Protein AF-A0A1E9AXB1-F1 (afdb_monomer_lite)

Sequence (166 aa):
MLNFIFTIFFMGFPGIQILVIVFSILLALKRNKLNKRVYGLFFPIVITLCNIWLISIDRTELFDDVLRFQFFLISFCFPMLITAVIYHALRLSSIYSLLRWKMIVISFCYLIGLVFHLVNTMYWNEIFQGHQTVFNALLIGTSVISFLPSIYLFFVQRKVEQVPTS

Structure (mmCIF, N/CA/C/O backbone):
data_AF-A0A1E9AXB1-F1
#
_entry.id   AF-A0A1E9AXB1-F1
#
loop_
_atom_site.group_PDB
_atom_site.id
_atom_site.type_symbol
_atom_site.label_atom_id
_atom_site.label_alt_id
_atom_site.label_comp_id
_atom_site.label_asym_id
_atom_site.label_entity_id
_atom_site.label_seq_id
_atom_site.pdbx_PDB_ins_code
_atom_site.Cartn_x
_atom_site.Cartn_y
_atom_site.Cartn_z
_atom_site.occupancy
_atom_site.B_iso_or_equiv
_atom_site.auth_seq_id
_atom_site.auth_comp_id
_atom_site.auth_asym_id
_atom_site.auth_atom_id
_atom_site.pdbx_PDB_model_num
ATOM 1 N N . MET A 1 1 ? 8.363 19.482 -24.938 1.00 49.16 1 MET A N 1
ATOM 2 C CA . MET A 1 1 ? 7.102 19.664 -24.180 1.00 49.16 1 MET A CA 1
ATOM 3 C C . MET A 1 1 ? 6.993 18.686 -23.009 1.00 49.16 1 MET A C 1
ATOM 5 O O . MET A 1 1 ? 6.803 19.147 -21.892 1.00 49.16 1 MET A O 1
ATOM 9 N N . LEU A 1 2 ? 7.209 17.379 -23.225 1.00 48.44 2 LEU A N 1
ATOM 10 C CA . LEU A 1 2 ? 7.174 16.352 -22.170 1.00 48.44 2 LEU A CA 1
ATOM 11 C C . LEU A 1 2 ? 8.145 16.629 -21.002 1.00 48.44 2 LEU A C 1
ATOM 13 O O . LEU A 1 2 ? 7.733 16.598 -19.851 1.00 48.44 2 LEU A O 1
ATOM 17 N N . ASN A 1 3 ? 9.389 17.023 -21.298 1.00 47.72 3 ASN A N 1
ATOM 18 C CA . ASN A 1 3 ? 10.394 17.346 -20.273 1.00 47.72 3 ASN A CA 1
ATOM 19 C C . ASN A 1 3 ? 10.021 18.564 -19.412 1.00 47.72 3 ASN A C 1
ATOM 21 O O . ASN A 1 3 ? 10.318 18.591 -18.229 1.00 47.72 3 ASN A O 1
ATOM 25 N N . PHE A 1 4 ? 9.335 19.562 -19.976 1.00 50.97 4 PHE A N 1
ATOM 26 C CA . PHE A 1 4 ? 8.919 20.758 -19.234 1.00 50.97 4 PHE A CA 1
ATOM 27 C C . PHE A 1 4 ? 7.732 20.460 -18.308 1.00 50.97 4 PHE A C 1
ATOM 29 O O . PHE A 1 4 ? 7.711 20.905 -17.164 1.00 50.97 4 PHE A O 1
ATOM 36 N N . ILE A 1 5 ? 6.787 19.634 -18.776 1.00 58.12 5 ILE A N 1
ATOM 37 C CA . ILE A 1 5 ? 5.701 19.099 -17.947 1.00 58.12 5 ILE A CA 1
ATOM 38 C C . ILE A 1 5 ? 6.286 18.243 -16.824 1.00 58.12 5 ILE A C 1
ATOM 40 O O . ILE A 1 5 ? 5.914 18.444 -15.677 1.00 58.12 5 ILE A O 1
ATOM 44 N N . PHE A 1 6 ? 7.243 17.361 -17.126 1.00 57.47 6 PHE A N 1
ATOM 45 C CA . PHE A 1 6 ? 7.916 16.517 -16.138 1.00 57.47 6 PHE A CA 1
ATOM 46 C C . PHE A 1 6 ? 8.673 17.339 -15.082 1.00 57.47 6 PHE A C 1
ATOM 48 O O . PHE A 1 6 ? 8.569 17.036 -13.900 1.00 57.47 6 PHE A O 1
ATOM 55 N N . THR A 1 7 ? 9.349 18.428 -15.463 1.00 55.94 7 THR A N 1
ATOM 56 C CA . THR A 1 7 ? 10.044 19.332 -14.525 1.00 55.94 7 THR A CA 1
ATOM 57 C C . THR A 1 7 ? 9.088 20.151 -13.650 1.00 55.94 7 THR A C 1
ATOM 59 O O . THR A 1 7 ? 9.321 20.287 -12.450 1.00 55.94 7 THR A O 1
ATOM 62 N N . ILE A 1 8 ? 7.989 20.674 -14.207 1.00 57.97 8 ILE A N 1
ATOM 63 C CA . ILE A 1 8 ? 6.946 21.348 -13.412 1.00 57.97 8 ILE A CA 1
ATOM 64 C C . ILE A 1 8 ? 6.288 20.353 -12.453 1.00 57.97 8 ILE A C 1
ATOM 66 O O . ILE A 1 8 ? 6.048 20.678 -11.290 1.00 57.97 8 ILE A O 1
ATOM 70 N N . PHE A 1 9 ? 6.058 19.123 -12.921 1.00 58.41 9 PHE A N 1
ATOM 71 C CA . PHE A 1 9 ? 5.601 18.025 -12.085 1.00 58.41 9 PHE A CA 1
ATOM 72 C C . PHE A 1 9 ? 6.602 17.786 -10.951 1.00 58.41 9 PHE A C 1
ATOM 74 O O . PHE A 1 9 ? 6.201 17.871 -9.802 1.00 58.41 9 PHE A O 1
ATOM 81 N N . PHE A 1 10 ? 7.899 17.631 -11.244 1.00 56.16 10 PHE A N 1
ATOM 82 C CA . PHE A 1 10 ? 8.995 17.409 -10.288 1.00 56.16 10 PHE A CA 1
ATOM 83 C C . PHE A 1 10 ? 9.076 18.469 -9.174 1.00 56.16 10 PHE A C 1
ATOM 85 O O . PHE A 1 10 ? 9.265 18.117 -8.012 1.00 56.16 10 PHE A O 1
ATOM 92 N N . MET A 1 11 ? 8.891 19.754 -9.499 1.00 55.97 11 MET A N 1
ATOM 93 C CA . MET A 1 11 ? 8.933 20.842 -8.509 1.00 55.97 11 MET A CA 1
ATOM 94 C C . MET A 1 11 ? 7.642 20.995 -7.694 1.00 55.97 11 MET A C 1
ATOM 96 O O . MET A 1 11 ? 7.706 21.329 -6.513 1.00 55.97 11 MET A O 1
ATOM 100 N N . GLY A 1 12 ? 6.472 20.741 -8.288 1.00 57.22 12 GLY A N 1
ATOM 101 C CA . GLY A 1 12 ? 5.187 20.802 -7.579 1.00 57.22 12 GLY A CA 1
ATOM 102 C C . GLY A 1 12 ? 4.879 19.547 -6.758 1.00 57.22 12 GLY A C 1
ATOM 103 O O . GLY A 1 12 ? 4.095 19.601 -5.809 1.00 57.22 12 GLY A O 1
ATOM 104 N N . PHE A 1 13 ? 5.502 18.418 -7.107 1.00 62.81 13 PHE A N 1
ATOM 105 C CA . PHE A 1 13 ? 5.127 17.117 -6.580 1.00 62.81 13 PHE A CA 1
ATOM 106 C C . PHE A 1 13 ? 5.347 16.924 -5.085 1.00 62.81 13 PHE A C 1
ATOM 108 O O . PHE A 1 13 ? 4.342 16.599 -4.463 1.00 62.81 13 PHE A O 1
ATOM 115 N N . PRO A 1 14 ? 6.547 17.143 -4.488 1.00 64.94 14 PRO A N 1
ATOM 116 C CA . PRO A 1 14 ? 6.809 16.863 -3.066 1.00 64.94 14 PRO A CA 1
ATOM 117 C C . PRO A 1 14 ? 5.808 17.547 -2.118 1.00 64.94 14 PRO A C 1
ATOM 119 O O . PRO A 1 14 ? 5.502 17.038 -1.039 1.00 64.94 14 PRO A O 1
ATOM 122 N N . GLY A 1 15 ? 5.255 18.693 -2.528 1.00 69.69 15 GLY A N 1
ATOM 123 C CA . GLY A 1 15 ? 4.232 19.402 -1.765 1.00 69.69 15 GLY A CA 1
ATOM 124 C C . GLY A 1 15 ? 2.928 18.612 -1.624 1.00 69.69 15 GLY A C 1
ATOM 125 O O . GLY A 1 15 ? 2.322 18.631 -0.554 1.00 69.69 15 GLY A O 1
ATOM 126 N N . ILE A 1 16 ? 2.509 17.877 -2.659 1.00 71.81 16 ILE A N 1
ATOM 127 C CA . ILE A 1 16 ? 1.245 17.128 -2.656 1.00 71.81 16 ILE A CA 1
ATOM 128 C C . ILE A 1 16 ? 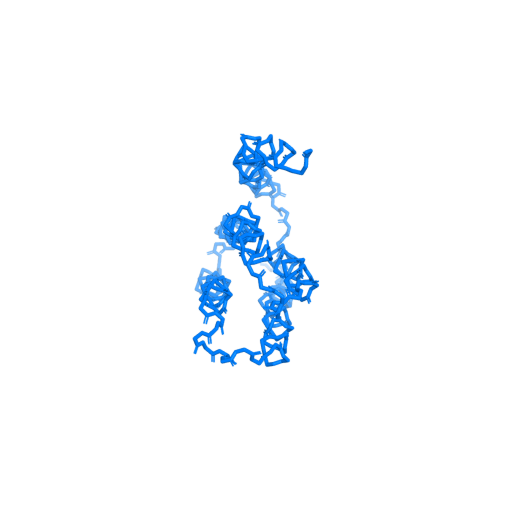1.313 15.955 -1.676 1.00 71.81 16 ILE A C 1
ATOM 130 O O . ILE A 1 16 ? 0.372 15.761 -0.911 1.00 71.81 16 ILE A O 1
ATOM 134 N N . GLN A 1 17 ? 2.408 15.192 -1.623 1.00 70.88 17 GLN A N 1
ATOM 135 C CA . GLN A 1 17 ? 2.525 14.072 -0.676 1.00 70.88 17 GLN A CA 1
ATOM 136 C C . GLN A 1 17 ? 2.692 14.579 0.749 1.00 70.88 17 GLN A C 1
ATOM 138 O O . GLN A 1 17 ? 2.079 14.008 1.646 1.00 70.88 17 GLN A O 1
ATOM 143 N N . ILE A 1 18 ? 3.450 15.661 0.974 1.00 75.12 18 ILE A N 1
ATOM 144 C CA . ILE A 1 18 ? 3.521 16.294 2.300 1.00 75.12 18 ILE A CA 1
ATOM 145 C C . ILE A 1 18 ? 2.115 16.713 2.743 1.00 75.12 18 ILE A C 1
ATOM 147 O O . ILE A 1 18 ? 1.707 16.413 3.865 1.00 75.12 18 ILE A O 1
ATOM 151 N N . LEU A 1 19 ? 1.333 17.328 1.853 1.00 80.88 19 LEU A N 1
ATOM 152 C CA . LEU A 1 19 ? -0.042 17.727 2.140 1.00 80.88 19 LEU A CA 1
ATOM 153 C C . LEU A 1 19 ? -0.934 16.509 2.420 1.00 80.88 19 LEU A C 1
ATOM 155 O O . LEU A 1 19 ? -1.680 16.523 3.395 1.00 80.88 19 LEU A O 1
ATOM 159 N N . VAL A 1 20 ? -0.818 15.429 1.642 1.00 80.06 20 VAL A N 1
ATOM 160 C CA . VAL A 1 20 ? -1.548 14.168 1.866 1.00 80.06 20 VAL A CA 1
ATOM 161 C C . VAL A 1 20 ? -1.176 13.531 3.208 1.00 80.06 20 VAL A C 1
ATOM 163 O O . VAL A 1 20 ? -2.073 13.081 3.925 1.00 80.06 20 VAL A O 1
ATOM 166 N N . ILE A 1 21 ? 0.104 13.537 3.597 1.00 81.38 21 ILE A N 1
ATOM 167 C CA . ILE A 1 21 ? 0.574 13.056 4.905 1.00 81.38 21 ILE A CA 1
ATOM 168 C C . ILE A 1 21 ? -0.052 13.891 6.021 1.00 81.38 21 ILE A C 1
ATOM 170 O O . ILE A 1 21 ? -0.713 13.346 6.908 1.00 81.38 21 ILE A O 1
ATOM 174 N N . VAL A 1 22 ? 0.105 15.215 5.959 1.00 83.12 22 VAL A N 1
ATOM 175 C CA . VAL A 1 22 ? -0.415 16.145 6.970 1.00 83.12 22 VAL A CA 1
ATOM 176 C C . VAL A 1 22 ? -1.931 16.011 7.090 1.00 83.12 22 VAL A C 1
ATOM 178 O O . VAL A 1 22 ? -2.455 15.858 8.194 1.00 83.12 22 VAL A O 1
ATOM 181 N N . PHE A 1 23 ? -2.650 15.989 5.967 1.00 83.69 23 PHE A N 1
ATOM 182 C CA . PHE A 1 23 ? -4.103 15.855 5.955 1.00 83.69 23 PHE A CA 1
ATOM 183 C C . PHE A 1 23 ? -4.550 14.500 6.509 1.00 83.69 23 PHE A C 1
ATOM 185 O O . PHE A 1 23 ? -5.512 14.439 7.274 1.00 83.69 23 PHE A O 1
ATOM 192 N N . SER A 1 24 ? -3.827 13.420 6.204 1.00 82.50 24 SER A N 1
ATOM 193 C CA . SER A 1 24 ? -4.097 12.089 6.758 1.00 82.50 24 SER A CA 1
ATOM 194 C C . SER A 1 24 ? -3.914 12.062 8.275 1.00 82.50 24 SER A C 1
ATOM 196 O O . SER A 1 24 ? -4.773 11.526 8.978 1.00 82.50 24 SER A O 1
ATOM 198 N N . ILE A 1 25 ? -2.860 12.692 8.804 1.00 83.50 25 ILE A N 1
ATOM 199 C CA . ILE A 1 25 ? -2.624 12.817 10.251 1.00 83.50 25 ILE A CA 1
ATOM 200 C C . ILE A 1 25 ? -3.744 13.634 10.908 1.00 83.50 25 ILE A C 1
ATOM 202 O O . ILE A 1 25 ? -4.354 13.178 11.877 1.00 83.50 25 ILE A O 1
ATOM 206 N N . LEU A 1 26 ? -4.079 14.807 10.363 1.00 84.62 26 LEU A N 1
ATOM 207 C CA . LEU A 1 26 ? -5.154 15.658 10.886 1.00 84.62 26 LEU A CA 1
ATOM 208 C C . LEU A 1 26 ? -6.507 14.938 10.874 1.00 84.62 26 LEU A C 1
ATOM 210 O O . LEU A 1 26 ? -7.259 14.983 11.852 1.00 84.62 26 LEU A O 1
ATOM 214 N N . LEU A 1 27 ? -6.812 14.230 9.787 1.00 84.38 27 LEU A N 1
ATOM 215 C CA . LEU A 1 27 ? -8.036 13.452 9.641 1.00 84.38 27 LEU A CA 1
ATOM 216 C C . LEU A 1 27 ? -8.057 12.268 10.612 1.00 84.38 27 LEU A C 1
ATOM 218 O O . LEU A 1 27 ? -9.112 11.974 11.183 1.00 84.38 27 LEU A O 1
ATOM 222 N N . ALA A 1 28 ? -6.912 11.619 10.849 1.00 82.12 28 ALA A N 1
ATOM 223 C CA . ALA A 1 28 ? -6.786 10.563 11.844 1.00 82.12 28 ALA A CA 1
ATOM 224 C C . ALA A 1 28 ? -7.082 11.083 13.253 1.00 82.12 28 ALA A C 1
ATOM 226 O O . ALA A 1 28 ? -7.949 10.534 13.936 1.00 82.12 28 ALA A O 1
ATOM 227 N N . LEU A 1 29 ? -6.442 12.187 13.647 1.00 82.00 29 LEU A N 1
ATOM 228 C CA . LEU A 1 29 ? -6.641 12.840 14.942 1.00 82.00 29 LEU A CA 1
ATOM 229 C C . LEU A 1 29 ? -8.093 13.297 15.132 1.00 82.00 29 LEU A C 1
ATOM 231 O O . LEU A 1 29 ? -8.700 13.024 16.168 1.00 82.00 29 LEU A O 1
ATOM 235 N N . LYS A 1 30 ? -8.693 13.936 14.119 1.00 84.44 30 LYS A N 1
ATOM 236 C CA . LYS A 1 30 ? -10.097 14.372 14.165 1.00 84.44 30 LYS A CA 1
ATOM 237 C C . LYS A 1 30 ? -11.048 13.186 14.310 1.00 84.44 30 LYS A C 1
ATOM 239 O O . LYS A 1 30 ? -11.955 13.225 15.135 1.00 84.44 30 LYS A O 1
ATOM 244 N N . ARG A 1 31 ? -10.860 12.117 13.529 1.00 82.06 31 ARG A N 1
ATOM 245 C CA . ARG A 1 31 ? -11.707 10.918 13.631 1.00 82.06 31 ARG A CA 1
ATOM 246 C C . ARG A 1 31 ? -11.512 10.165 14.947 1.00 82.06 31 ARG A C 1
ATOM 248 O O . ARG A 1 31 ? -12.465 9.533 15.398 1.00 82.06 31 ARG A O 1
ATOM 255 N N . ASN A 1 32 ? -10.316 10.217 15.532 1.00 80.25 32 ASN A N 1
ATOM 256 C CA . ASN A 1 32 ? -10.027 9.664 16.854 1.00 80.25 32 ASN A CA 1
ATOM 257 C C . ASN A 1 32 ? -10.786 10.424 17.942 1.00 80.25 32 ASN A C 1
ATOM 259 O O . ASN A 1 32 ? -11.489 9.793 18.718 1.00 80.25 32 ASN A O 1
ATOM 263 N N . LYS A 1 33 ? -10.767 11.767 17.925 1.00 78.62 33 LYS A N 1
ATOM 264 C CA . LYS A 1 33 ? -11.585 12.591 18.840 1.00 78.62 33 LYS A CA 1
ATOM 265 C C . LYS A 1 33 ? -13.082 12.277 18.755 1.00 78.62 33 LYS A C 1
ATOM 267 O O . LYS A 1 33 ? -13.787 12.379 19.747 1.00 78.62 33 LYS A O 1
ATOM 272 N N . LEU A 1 34 ? -13.565 11.899 17.571 1.00 79.62 34 LEU A N 1
ATOM 273 C CA . LEU A 1 34 ? -14.965 11.535 17.334 1.00 79.62 34 LEU A CA 1
ATOM 274 C C . LEU A 1 34 ? -15.285 10.057 17.633 1.00 79.62 34 LEU A C 1
ATOM 276 O O . LEU A 1 34 ? -16.387 9.623 17.307 1.00 79.62 34 LEU A O 1
ATOM 280 N N . ASN A 1 35 ? -14.337 9.265 18.155 1.00 73.62 35 ASN A N 1
ATOM 281 C CA . ASN A 1 35 ? -14.482 7.822 18.408 1.00 73.62 35 ASN A CA 1
ATOM 282 C C . ASN A 1 35 ? -15.074 7.028 17.223 1.00 73.62 35 ASN A C 1
ATOM 284 O O . ASN A 1 35 ? -15.779 6.034 17.390 1.00 73.62 35 ASN A O 1
ATOM 288 N N . LYS A 1 36 ? -14.787 7.451 15.982 1.00 77.19 36 LYS A N 1
ATOM 289 C CA . LYS A 1 36 ? -15.290 6.757 14.787 1.00 77.19 36 LYS A CA 1
ATOM 290 C C . LYS A 1 36 ? -14.555 5.436 14.579 1.00 77.19 36 LYS A C 1
ATOM 292 O O . LYS A 1 36 ? -13.329 5.411 14.670 1.00 77.19 36 LYS A O 1
ATOM 297 N N . ARG A 1 37 ? -15.277 4.388 14.164 1.00 71.81 37 ARG A N 1
ATOM 298 C CA . ARG A 1 37 ? -14.738 3.043 13.864 1.00 71.81 37 ARG A CA 1
ATOM 299 C C . ARG A 1 37 ? -13.585 3.060 12.845 1.00 71.81 37 ARG A C 1
ATOM 301 O O . ARG A 1 37 ? -13.494 3.948 11.989 1.00 71.81 37 ARG A O 1
ATOM 308 N N . VAL A 1 38 ? -12.696 2.068 12.932 1.00 76.00 38 VAL A N 1
ATOM 309 C CA . VAL A 1 38 ? -11.538 1.888 12.033 1.00 76.00 38 VAL A CA 1
ATOM 310 C C . VAL A 1 38 ? -11.662 0.565 11.302 1.00 76.00 38 VAL A C 1
ATOM 312 O O . VAL A 1 38 ? -11.484 -0.482 11.907 1.00 76.00 38 VAL A O 1
ATOM 315 N N . TYR A 1 39 ? -11.908 0.611 9.998 1.00 73.56 39 TYR A N 1
ATOM 316 C CA . TYR A 1 39 ? -12.084 -0.601 9.193 1.00 73.56 39 TYR A CA 1
ATOM 317 C C . TYR A 1 39 ? -10.787 -1.160 8.600 1.00 73.56 39 TYR A C 1
ATOM 319 O O . TYR A 1 39 ? -10.824 -2.172 7.918 1.00 73.56 39 TYR A O 1
ATOM 327 N N . GLY A 1 40 ? -9.639 -0.502 8.785 1.00 79.69 40 GLY A N 1
ATOM 328 C CA . GLY A 1 40 ? -8.379 -0.986 8.207 1.00 79.69 40 GLY A CA 1
ATOM 329 C C . GLY A 1 40 ? -8.231 -0.777 6.690 1.00 79.69 40 GLY A C 1
ATOM 330 O O . GLY A 1 40 ? -7.129 -0.905 6.177 1.00 79.69 40 GLY A O 1
ATOM 331 N N . LEU A 1 41 ? -9.281 -0.365 5.974 1.00 85.06 41 LEU A N 1
ATOM 332 C CA . LEU A 1 41 ? -9.315 -0.414 4.504 1.00 85.06 41 LEU A CA 1
ATOM 333 C C . LEU A 1 41 ? -8.391 0.571 3.768 1.00 85.06 41 LEU A C 1
ATOM 335 O O . LEU A 1 41 ? -8.184 0.429 2.570 1.00 85.06 41 LEU A O 1
ATOM 339 N N . PHE A 1 42 ? -7.830 1.574 4.445 1.00 84.94 42 PHE A N 1
ATOM 340 C CA . PHE A 1 42 ? -7.048 2.612 3.766 1.00 84.94 42 PHE A CA 1
ATOM 341 C C . PHE A 1 42 ? -5.783 2.056 3.089 1.00 84.94 42 PHE A C 1
ATOM 343 O O . PHE A 1 42 ? -5.608 2.225 1.889 1.00 84.94 42 PHE A O 1
ATOM 350 N N . PHE A 1 43 ? -4.950 1.321 3.828 1.00 86.81 43 PHE A N 1
ATOM 351 C CA . PHE A 1 43 ? -3.770 0.642 3.284 1.00 86.81 43 PHE A CA 1
ATOM 352 C C . PHE A 1 43 ? -4.061 -0.330 2.127 1.00 86.81 43 PHE A C 1
ATOM 354 O O . PHE A 1 43 ? -3.431 -0.167 1.083 1.00 86.81 43 PHE A O 1
ATOM 361 N N . PRO A 1 44 ? -5.010 -1.285 2.229 1.00 88.25 44 PRO A N 1
ATOM 362 C CA . PRO A 1 44 ? -5.306 -2.185 1.118 1.00 88.25 44 PRO A CA 1
ATOM 363 C C . PRO A 1 44 ? -5.850 -1.462 -0.123 1.00 88.25 44 PRO A C 1
ATOM 365 O O . PRO A 1 44 ? -5.554 -1.864 -1.245 1.00 88.25 44 PRO A O 1
ATOM 368 N N . ILE A 1 45 ? -6.589 -0.358 0.032 1.00 87.62 45 ILE A N 1
ATOM 369 C CA . ILE A 1 45 ? -7.006 0.464 -1.116 1.00 87.62 45 ILE A CA 1
ATOM 370 C C . ILE A 1 45 ? -5.785 1.110 -1.781 1.00 87.62 45 ILE A C 1
ATOM 372 O O . ILE A 1 45 ? -5.632 1.024 -2.997 1.00 87.62 45 ILE A O 1
ATOM 376 N N . VAL A 1 46 ? -4.898 1.721 -0.991 1.00 88.56 46 VAL A N 1
ATOM 377 C CA . VAL A 1 46 ? -3.700 2.397 -1.509 1.00 88.56 46 VAL A CA 1
ATOM 378 C C . VAL A 1 46 ? -2.768 1.419 -2.224 1.00 88.56 46 VAL A C 1
ATOM 380 O O . VAL A 1 46 ? -2.334 1.713 -3.335 1.00 88.56 46 VAL A O 1
ATOM 383 N N . ILE A 1 47 ? -2.494 0.247 -1.643 1.00 87.19 47 ILE A N 1
ATOM 384 C CA . ILE A 1 47 ? -1.632 -0.758 -2.284 1.00 87.19 47 ILE A CA 1
ATOM 385 C C . ILE A 1 47 ? -2.273 -1.331 -3.552 1.00 87.19 47 ILE A C 1
ATOM 387 O O . ILE A 1 47 ? -1.576 -1.517 -4.542 1.00 87.19 47 ILE A O 1
ATOM 391 N N . THR A 1 48 ? -3.600 -1.513 -3.578 1.00 89.38 48 THR A N 1
ATOM 392 C CA . THR A 1 48 ? -4.317 -1.945 -4.789 1.00 89.38 48 THR A CA 1
ATOM 393 C C . THR A 1 48 ? -4.171 -0.914 -5.906 1.00 89.38 48 THR A C 1
ATOM 395 O O . THR A 1 48 ? -3.842 -1.275 -7.033 1.00 89.38 48 THR A O 1
ATOM 398 N N . LEU A 1 49 ? -4.358 0.374 -5.596 1.00 87.69 49 LEU A N 1
ATOM 399 C CA . LEU A 1 49 ? -4.159 1.453 -6.566 1.00 87.69 49 LEU A CA 1
ATOM 400 C C . LEU A 1 49 ? -2.722 1.458 -7.090 1.00 87.69 49 LEU A C 1
ATOM 402 O O . LEU A 1 49 ? -2.521 1.471 -8.300 1.00 87.69 49 LEU A O 1
ATOM 406 N N . CYS A 1 50 ? -1.732 1.375 -6.200 1.00 85.25 50 CYS A N 1
ATOM 407 C CA . CYS A 1 50 ? -0.327 1.293 -6.595 1.00 85.25 50 CYS A CA 1
ATOM 408 C C . CYS A 1 50 ? -0.069 0.103 -7.532 1.00 85.25 50 CYS A C 1
ATOM 410 O O . CYS A 1 50 ? 0.599 0.255 -8.550 1.00 85.25 50 CYS A O 1
ATOM 412 N N . ASN A 1 51 ? -0.648 -1.061 -7.233 1.00 87.75 51 ASN A N 1
ATOM 413 C CA . ASN A 1 51 ? -0.469 -2.277 -8.023 1.00 87.75 51 ASN A CA 1
ATOM 414 C C . ASN A 1 51 ? -1.103 -2.186 -9.412 1.00 87.75 51 ASN A C 1
ATOM 416 O O . ASN A 1 51 ? -0.476 -2.616 -10.373 1.00 87.75 51 ASN A O 1
ATOM 420 N N . ILE A 1 52 ? -2.299 -1.602 -9.540 1.00 85.31 52 ILE A N 1
ATOM 421 C CA . ILE A 1 52 ? -2.950 -1.391 -10.845 1.00 85.31 52 ILE A CA 1
ATOM 422 C C . ILE A 1 52 ? -2.046 -0.560 -11.761 1.00 85.31 52 ILE A C 1
ATOM 424 O O . ILE A 1 52 ? -1.823 -0.930 -12.912 1.00 85.31 52 ILE A O 1
ATOM 428 N N . TRP A 1 53 ? -1.476 0.524 -11.232 1.00 81.44 53 TRP A N 1
ATOM 429 C CA . TRP A 1 53 ? -0.536 1.357 -11.979 1.00 81.44 53 TRP A CA 1
ATOM 430 C C . TRP A 1 53 ? 0.740 0.596 -12.347 1.00 81.44 53 TRP A C 1
ATOM 432 O O . TRP A 1 53 ? 1.180 0.668 -13.489 1.00 81.44 53 TRP A O 1
ATOM 442 N N . LEU A 1 54 ? 1.309 -0.179 -11.419 1.00 80.25 54 LEU A N 1
ATOM 443 C CA . LEU A 1 54 ? 2.537 -0.944 -11.665 1.00 80.25 54 LEU A CA 1
ATOM 444 C C . LEU A 1 54 ? 2.372 -2.065 -12.692 1.00 80.25 54 LEU A C 1
ATOM 446 O O . LEU A 1 54 ? 3.328 -2.353 -13.406 1.00 80.25 54 LEU A O 1
ATOM 450 N N . ILE A 1 55 ? 1.195 -2.692 -12.752 1.00 82.62 55 ILE A N 1
ATOM 451 C CA . ILE A 1 55 ? 0.861 -3.726 -13.743 1.00 82.62 55 ILE A CA 1
ATOM 452 C C . ILE A 1 55 ? 0.701 -3.109 -15.137 1.00 82.62 55 ILE A C 1
ATOM 454 O O . ILE A 1 55 ? 1.038 -3.750 -16.127 1.00 82.62 55 ILE A O 1
ATOM 458 N N . SER A 1 56 ? 0.201 -1.871 -15.215 1.00 76.56 56 SER A N 1
ATOM 459 C CA . SER A 1 56 ? -0.006 -1.157 -16.480 1.00 76.56 56 SER A CA 1
ATOM 460 C C . SER A 1 56 ? 1.290 -0.669 -17.138 1.00 76.56 56 SER A C 1
ATOM 462 O O . SER A 1 56 ? 1.238 -0.233 -18.286 1.00 76.56 56 SER A O 1
ATOM 464 N N . ILE A 1 57 ? 2.421 -0.687 -16.429 1.00 72.88 57 ILE A N 1
ATOM 465 C CA . ILE A 1 57 ? 3.720 -0.270 -16.964 1.00 72.88 57 ILE A CA 1
ATOM 466 C C . ILE A 1 57 ? 4.384 -1.484 -17.616 1.00 72.88 57 ILE A C 1
ATOM 468 O O . ILE A 1 57 ? 4.727 -2.450 -16.925 1.00 72.88 57 ILE A O 1
ATOM 472 N N . ASP A 1 58 ? 4.583 -1.422 -18.934 1.00 66.25 58 ASP A N 1
ATOM 473 C CA . ASP A 1 58 ? 5.431 -2.381 -19.635 1.00 66.25 58 ASP A CA 1
ATOM 474 C C . ASP A 1 58 ? 6.896 -2.093 -19.287 1.00 66.25 58 ASP A C 1
ATOM 476 O O . ASP A 1 58 ? 7.381 -0.974 -19.419 1.00 66.25 58 ASP A O 1
ATOM 480 N N . ARG A 1 59 ? 7.594 -3.096 -18.754 1.00 65.12 59 ARG A N 1
ATOM 481 C CA . ARG A 1 59 ? 8.989 -2.970 -18.301 1.00 65.12 59 ARG A CA 1
ATOM 482 C C . ARG A 1 59 ? 9.995 -3.516 -19.301 1.00 65.12 59 ARG A C 1
ATOM 484 O O . ARG A 1 59 ? 11.188 -3.533 -19.001 1.00 65.12 59 ARG A O 1
ATOM 491 N N . THR A 1 60 ? 9.519 -4.022 -20.436 1.00 61.09 60 THR A N 1
ATOM 492 C CA . THR A 1 60 ? 10.366 -4.638 -21.459 1.00 61.09 60 THR A CA 1
ATOM 493 C C . THR A 1 60 ? 10.918 -3.624 -22.464 1.00 61.09 60 THR A C 1
ATOM 495 O O . THR A 1 60 ? 11.918 -3.920 -23.117 1.00 61.09 60 THR A O 1
ATOM 498 N N . GLU A 1 61 ? 10.356 -2.409 -22.534 1.00 55.88 61 GLU A N 1
ATOM 499 C CA . GLU A 1 61 ? 10.862 -1.339 -23.398 1.00 55.88 61 GLU A CA 1
ATOM 500 C C . GLU A 1 61 ? 11.934 -0.463 -22.719 1.00 55.88 61 GLU A C 1
ATOM 502 O O . GLU A 1 61 ? 11.873 -0.072 -21.551 1.00 55.88 61 GLU A O 1
ATOM 507 N N . LEU A 1 62 ? 12.995 -0.225 -23.491 1.00 52.78 62 LEU A N 1
ATOM 508 C CA . LEU A 1 62 ? 14.329 0.189 -23.070 1.00 52.78 62 LEU A CA 1
ATOM 509 C C . LEU A 1 62 ? 14.363 1.682 -22.653 1.00 52.78 62 LEU A C 1
ATOM 511 O O . LEU A 1 62 ? 14.107 2.577 -23.452 1.00 52.78 62 LEU A O 1
ATOM 515 N N . PHE A 1 63 ? 14.782 1.948 -21.415 1.00 48.22 63 PHE A N 1
ATOM 516 C CA . PHE A 1 63 ? 15.228 3.241 -20.857 1.00 48.22 63 PHE A CA 1
ATOM 517 C C . PHE A 1 63 ? 14.203 4.337 -20.517 1.00 48.22 63 PHE A C 1
ATOM 519 O O . PHE A 1 63 ? 14.309 4.874 -19.411 1.00 48.22 63 PHE A O 1
ATOM 526 N N . ASP A 1 64 ? 13.231 4.681 -21.367 1.00 55.75 64 ASP A N 1
ATOM 527 C CA . ASP A 1 64 ? 12.328 5.815 -21.062 1.00 55.75 64 ASP A CA 1
ATOM 528 C C . ASP A 1 64 ? 11.281 5.451 -19.983 1.00 55.75 64 ASP A C 1
ATOM 530 O O . ASP A 1 64 ? 10.873 6.297 -19.182 1.00 55.75 64 ASP A O 1
ATOM 534 N N . ASP A 1 65 ? 10.940 4.163 -19.869 1.00 61.28 65 ASP A N 1
ATOM 535 C CA . ASP A 1 65 ? 10.020 3.648 -18.850 1.00 61.28 65 ASP A CA 1
ATOM 536 C C . ASP A 1 65 ? 10.682 3.328 -17.508 1.00 61.28 65 ASP A C 1
ATOM 538 O O . ASP A 1 65 ? 10.031 3.439 -16.472 1.00 61.28 65 ASP A O 1
ATOM 542 N N . VAL A 1 66 ? 11.987 3.031 -17.459 1.00 68.25 66 VAL A N 1
ATOM 543 C CA . VAL A 1 66 ? 12.681 2.741 -16.185 1.00 68.25 66 VAL A CA 1
ATOM 544 C C . VAL A 1 66 ? 12.720 3.977 -15.283 1.00 68.25 66 VAL A C 1
ATOM 546 O O . VAL A 1 66 ? 12.470 3.892 -14.079 1.00 68.25 66 VAL A O 1
ATOM 549 N N . LEU A 1 67 ? 12.993 5.146 -15.866 1.00 70.06 67 LEU A N 1
ATOM 550 C CA . LEU A 1 67 ? 13.081 6.408 -15.131 1.00 70.06 67 LEU A CA 1
ATOM 551 C C . LEU A 1 67 ? 11.691 6.885 -14.684 1.00 70.06 67 LEU A C 1
ATOM 553 O O . LEU A 1 67 ? 11.522 7.327 -13.547 1.00 70.06 67 LEU A O 1
ATOM 557 N N . ARG A 1 68 ? 10.669 6.706 -15.534 1.00 69.19 68 ARG A N 1
ATOM 558 C CA . ARG A 1 68 ? 9.256 6.954 -15.192 1.00 69.19 68 ARG A CA 1
ATOM 559 C C . ARG A 1 68 ? 8.751 6.008 -14.108 1.00 69.19 68 ARG A C 1
ATOM 561 O O . ARG A 1 68 ? 8.025 6.435 -13.213 1.00 69.19 68 ARG A O 1
ATOM 568 N N . PHE A 1 69 ? 9.168 4.750 -14.155 1.00 73.12 69 PHE A N 1
ATOM 569 C CA . PHE A 1 69 ? 8.847 3.733 -13.166 1.00 73.12 69 PHE A CA 1
ATOM 570 C C . PHE A 1 69 ? 9.447 4.064 -11.796 1.00 73.12 69 PHE A C 1
ATOM 572 O O . PHE A 1 69 ? 8.723 4.120 -10.801 1.00 73.12 69 PHE A O 1
ATOM 579 N N . GLN A 1 70 ? 10.748 4.363 -11.739 1.00 76.00 70 GLN A N 1
ATOM 580 C CA . GLN A 1 70 ? 11.401 4.798 -10.500 1.00 76.00 70 GLN A CA 1
ATOM 581 C C . GLN A 1 70 ? 10.799 6.100 -9.965 1.00 76.00 70 GLN A C 1
ATOM 583 O O . GLN A 1 70 ? 10.580 6.229 -8.758 1.00 76.00 70 GLN A O 1
ATOM 588 N N . PHE A 1 71 ? 10.467 7.038 -10.855 1.00 75.12 71 PHE A N 1
ATOM 589 C CA . PHE A 1 71 ? 9.782 8.270 -10.486 1.00 75.12 71 PHE A CA 1
ATOM 590 C C . PHE A 1 71 ? 8.419 7.982 -9.849 1.00 75.12 71 PHE A C 1
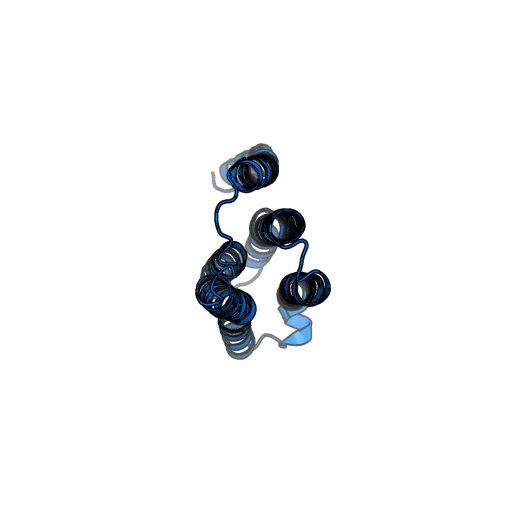ATOM 592 O O . PHE A 1 71 ? 8.160 8.427 -8.734 1.00 75.12 71 PHE A O 1
ATOM 599 N N . PHE A 1 72 ? 7.569 7.177 -10.490 1.00 76.88 72 PHE A N 1
ATOM 600 C CA . PHE A 1 72 ? 6.276 6.782 -9.930 1.00 76.88 72 PHE A CA 1
ATOM 601 C C . PHE A 1 72 ? 6.423 6.129 -8.547 1.00 76.88 72 PHE A C 1
ATOM 603 O O . PHE A 1 72 ? 5.663 6.433 -7.625 1.00 76.88 72 PHE A O 1
ATOM 610 N N . LEU A 1 73 ? 7.434 5.281 -8.356 1.00 79.50 73 LEU A N 1
ATOM 611 C CA . LEU A 1 73 ? 7.673 4.631 -7.071 1.00 79.50 73 LEU A CA 1
ATOM 612 C C . LEU A 1 73 ? 8.007 5.616 -5.956 1.00 79.50 73 LEU A C 1
ATOM 614 O O . LEU A 1 73 ? 7.317 5.655 -4.935 1.00 79.50 73 LEU A O 1
ATOM 618 N N . ILE A 1 74 ? 9.050 6.417 -6.163 1.00 78.88 74 ILE A N 1
ATOM 619 C CA . ILE A 1 74 ? 9.589 7.320 -5.143 1.00 78.88 74 ILE A CA 1
ATOM 620 C C . ILE A 1 74 ? 8.618 8.471 -4.885 1.00 78.88 74 ILE A C 1
ATOM 622 O O . ILE A 1 74 ? 8.443 8.900 -3.746 1.00 78.88 74 ILE A O 1
ATOM 626 N N . SER A 1 75 ? 7.964 8.964 -5.933 1.00 73.56 75 SER A N 1
ATOM 627 C CA . SER A 1 75 ? 7.112 10.143 -5.860 1.00 73.56 75 SER A CA 1
ATOM 628 C C . SER A 1 75 ? 5.661 9.833 -5.497 1.00 73.56 75 SER A C 1
ATOM 630 O O . SER A 1 75 ? 4.995 10.695 -4.933 1.00 73.56 75 SER A O 1
ATOM 632 N N . PHE A 1 76 ? 5.141 8.634 -5.763 1.00 75.88 76 PHE A N 1
ATOM 633 C CA . PHE A 1 76 ? 3.735 8.309 -5.488 1.00 75.88 76 PHE A CA 1
ATOM 634 C C . PHE A 1 76 ? 3.563 7.076 -4.622 1.00 75.88 76 PHE A C 1
ATOM 636 O O . PHE A 1 76 ? 2.961 7.161 -3.550 1.00 75.88 76 PHE A O 1
ATOM 643 N N . CYS A 1 77 ? 4.079 5.939 -5.085 1.00 81.25 77 CYS A N 1
ATOM 644 C CA . CYS A 1 77 ? 3.800 4.644 -4.479 1.00 81.25 77 CYS A CA 1
ATOM 645 C C . CYS A 1 77 ? 4.270 4.604 -3.020 1.00 81.25 77 CYS A C 1
ATOM 647 O O . CYS A 1 77 ? 3.480 4.337 -2.113 1.00 81.25 77 CYS A O 1
ATOM 649 N N . PHE A 1 78 ? 5.538 4.936 -2.765 1.00 82.56 78 PHE A N 1
ATOM 650 C CA . PHE A 1 78 ? 6.104 4.857 -1.419 1.00 82.56 78 PHE A CA 1
ATOM 651 C C . PHE A 1 78 ? 5.532 5.912 -0.475 1.00 82.56 78 PHE A C 1
ATOM 653 O O . PHE A 1 78 ? 5.093 5.525 0.608 1.00 82.56 78 PHE A O 1
ATOM 660 N N . PRO A 1 79 ? 5.430 7.203 -0.847 1.00 83.19 79 PRO A N 1
ATOM 661 C CA . PRO A 1 79 ? 4.819 8.193 0.031 1.00 83.19 79 PRO A CA 1
ATOM 662 C C . PRO A 1 79 ? 3.375 7.845 0.403 1.00 83.19 79 PRO A C 1
ATOM 664 O O . PRO A 1 79 ? 2.998 7.976 1.569 1.00 83.19 79 PRO A O 1
ATOM 667 N N . MET A 1 80 ? 2.567 7.348 -0.542 1.00 84.12 80 MET A N 1
ATOM 668 C CA . MET A 1 80 ? 1.188 6.947 -0.249 1.00 84.12 80 MET A CA 1
ATOM 669 C C . MET A 1 80 ? 1.125 5.731 0.676 1.00 84.12 80 MET A C 1
ATOM 671 O O . MET A 1 80 ? 0.365 5.749 1.646 1.00 84.12 80 MET A O 1
ATOM 675 N N . LEU A 1 81 ? 1.936 4.697 0.431 1.00 85.44 81 LEU A N 1
ATOM 676 C CA . LEU A 1 81 ? 1.973 3.516 1.294 1.00 85.44 81 LEU A CA 1
ATOM 677 C C . LEU A 1 81 ? 2.483 3.858 2.703 1.00 85.44 81 LEU A C 1
ATOM 679 O O . LEU A 1 81 ? 1.878 3.433 3.687 1.00 85.44 81 LEU A O 1
ATOM 683 N N . ILE A 1 82 ? 3.525 4.688 2.821 1.00 86.56 82 ILE A N 1
ATOM 684 C CA . ILE A 1 82 ? 4.030 5.200 4.105 1.00 86.56 82 ILE A CA 1
ATOM 685 C C . ILE A 1 82 ? 2.927 5.976 4.832 1.00 86.56 82 ILE A C 1
ATOM 687 O O . ILE A 1 82 ? 2.660 5.721 6.007 1.00 86.56 82 ILE A O 1
ATOM 691 N N . THR A 1 83 ? 2.228 6.871 4.128 1.00 85.94 83 THR A N 1
ATOM 692 C CA . THR A 1 83 ? 1.100 7.624 4.695 1.00 85.94 83 THR A CA 1
ATOM 693 C C . THR A 1 83 ? 0.013 6.690 5.208 1.00 85.94 83 THR A C 1
ATOM 695 O O . THR A 1 83 ? -0.530 6.908 6.291 1.00 85.94 83 THR A O 1
ATOM 698 N N . ALA A 1 84 ? -0.298 5.630 4.461 1.00 86.44 84 ALA A N 1
ATOM 699 C CA . ALA A 1 84 ? -1.309 4.664 4.853 1.00 86.44 84 ALA A CA 1
ATOM 700 C C . ALA A 1 84 ? -0.922 3.869 6.105 1.00 86.44 84 ALA A C 1
ATOM 702 O O . ALA A 1 84 ? -1.768 3.667 6.981 1.00 86.44 84 ALA A O 1
ATOM 703 N N . 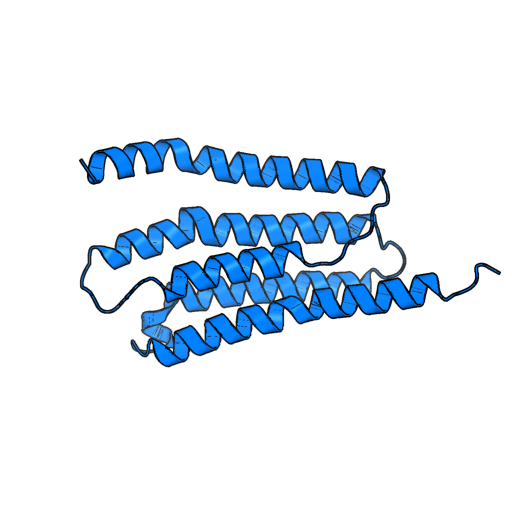VAL A 1 85 ? 0.351 3.482 6.232 1.00 86.44 85 VAL A N 1
ATOM 704 C CA . VAL A 1 85 ? 0.879 2.838 7.444 1.00 86.44 85 VAL A CA 1
ATOM 705 C C . VAL A 1 85 ? 0.818 3.793 8.639 1.00 86.44 85 VAL A C 1
ATOM 707 O O . VAL A 1 85 ? 0.297 3.413 9.688 1.00 86.44 85 VAL A O 1
ATOM 710 N N . ILE A 1 86 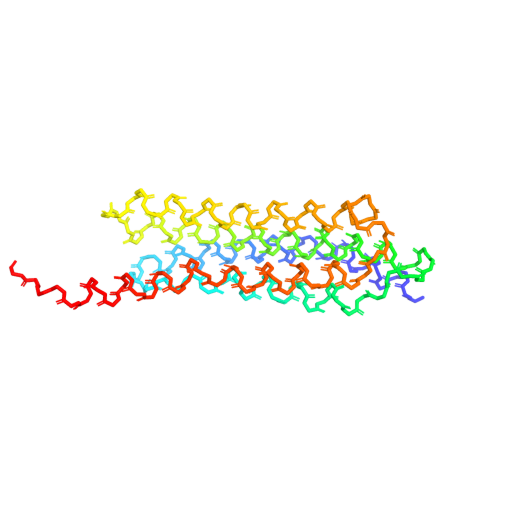? 1.267 5.045 8.483 1.00 86.44 86 ILE A N 1
ATOM 711 C CA . ILE A 1 86 ? 1.233 6.058 9.554 1.00 86.44 86 ILE A CA 1
ATOM 712 C C . ILE A 1 86 ? -0.209 6.339 9.993 1.00 86.44 86 ILE A C 1
ATOM 714 O O . ILE A 1 86 ? -0.510 6.328 11.189 1.00 86.44 86 ILE A O 1
ATOM 718 N N . TYR A 1 87 ? -1.118 6.547 9.037 1.00 84.44 87 TYR A N 1
ATOM 719 C CA . TYR A 1 87 ? -2.540 6.763 9.302 1.00 84.44 87 TYR A CA 1
ATOM 720 C C . TYR A 1 87 ? -3.125 5.627 10.141 1.00 84.44 87 TYR A C 1
ATOM 722 O O . TYR A 1 87 ? -3.807 5.873 11.141 1.00 84.44 87 TYR A O 1
ATOM 730 N N . HIS A 1 88 ? -2.837 4.378 9.767 1.00 83.62 88 HIS A N 1
ATOM 731 C CA . HIS A 1 88 ? -3.317 3.221 10.513 1.00 83.62 88 HIS A CA 1
ATOM 732 C C . HIS A 1 88 ? -2.707 3.122 11.895 1.00 83.62 88 HIS A C 1
ATOM 734 O O . HIS A 1 88 ? -3.461 2.933 12.845 1.00 83.62 88 HIS A O 1
ATOM 740 N N . ALA A 1 89 ? -1.396 3.310 12.037 1.00 82.81 89 ALA A N 1
ATOM 741 C CA . ALA A 1 89 ? -0.735 3.274 13.336 1.00 82.81 89 ALA A CA 1
ATOM 742 C C . ALA A 1 89 ? -1.357 4.285 14.321 1.00 82.81 89 ALA A C 1
ATOM 744 O O . ALA A 1 89 ? -1.653 3.929 15.462 1.00 82.81 89 ALA A O 1
ATOM 745 N N . LEU A 1 90 ? -1.648 5.510 13.863 1.00 81.88 90 LEU A N 1
ATOM 746 C CA . LEU A 1 90 ? -2.296 6.558 14.665 1.00 81.88 90 LEU A CA 1
ATOM 747 C C . LEU A 1 90 ? -3.762 6.250 15.010 1.00 81.88 90 LEU A C 1
ATOM 749 O O . LEU A 1 90 ? -4.248 6.580 16.093 1.00 81.88 90 LEU A O 1
ATOM 753 N N . ARG A 1 91 ? -4.514 5.649 14.083 1.00 80.56 91 ARG A N 1
ATOM 754 C CA . ARG A 1 91 ? -5.918 5.268 14.314 1.00 80.56 91 ARG A CA 1
ATOM 755 C C . ARG A 1 91 ? -6.025 4.078 15.265 1.00 80.56 91 ARG A C 1
ATOM 757 O O . ARG A 1 91 ? -6.889 4.068 16.140 1.00 80.56 91 ARG A O 1
ATOM 764 N N . LEU A 1 92 ? -5.147 3.090 15.100 1.00 76.44 92 LEU A N 1
ATOM 765 C CA . LEU A 1 92 ? -5.105 1.884 15.920 1.00 76.44 92 LEU A CA 1
ATOM 766 C C . LEU A 1 92 ? -4.703 2.186 17.364 1.00 76.44 92 LEU A C 1
ATOM 768 O O . LEU A 1 92 ? -5.321 1.643 18.279 1.00 76.44 92 LEU A O 1
ATOM 772 N N . SER A 1 93 ? -3.713 3.059 17.570 1.00 73.38 93 SER A N 1
ATOM 773 C CA . SER A 1 93 ? -3.225 3.407 18.909 1.00 73.38 93 SER A CA 1
ATOM 774 C C . SER A 1 93 ? -4.268 4.139 19.759 1.00 73.38 93 SER A C 1
ATOM 776 O O . SER A 1 93 ? -4.318 3.937 20.969 1.00 73.38 93 SER A O 1
ATOM 778 N N . SER A 1 94 ? -5.131 4.951 19.140 1.00 69.06 94 SER A N 1
ATOM 779 C CA . SER A 1 94 ? -6.090 5.792 19.863 1.00 69.06 94 SER A CA 1
ATOM 780 C C . SER A 1 94 ? -7.417 5.116 20.212 1.00 69.06 94 SER A C 1
ATOM 782 O O . SER A 1 94 ? -8.046 5.537 21.177 1.00 69.06 94 SER A O 1
ATOM 784 N N . ILE A 1 95 ? -7.893 4.147 19.422 1.00 65.25 95 ILE A N 1
ATOM 785 C CA . ILE A 1 95 ? -9.258 3.599 19.576 1.00 65.25 95 ILE A CA 1
ATOM 786 C C . ILE A 1 95 ? -9.285 2.318 20.411 1.00 65.25 95 ILE A C 1
ATOM 788 O O . ILE A 1 95 ? -10.276 2.042 21.080 1.00 65.25 95 ILE A O 1
ATOM 792 N N . TYR A 1 96 ? -8.204 1.540 20.413 1.00 61.44 96 TYR A N 1
ATOM 793 C CA . TYR A 1 96 ? -8.184 0.217 21.038 1.00 61.44 96 TYR A CA 1
ATOM 794 C C . TYR A 1 96 ? -7.155 0.137 22.164 1.00 61.44 96 TYR A C 1
ATOM 796 O O . TYR A 1 96 ? -6.152 -0.569 22.065 1.00 61.44 96 TYR A O 1
ATOM 804 N N . SER A 1 97 ? -7.424 0.826 23.276 1.00 58.34 97 SER A N 1
ATOM 805 C CA . SER A 1 97 ? -6.601 0.714 24.489 1.00 58.34 97 SER A CA 1
ATOM 806 C C . SER A 1 97 ? -6.634 -0.696 25.103 1.00 58.34 97 SER A C 1
ATOM 808 O O . SER A 1 97 ? -5.654 -1.093 25.730 1.00 58.34 97 SER A O 1
ATOM 810 N N . LEU A 1 98 ? -7.708 -1.466 24.871 1.00 58.69 98 LEU A N 1
ATOM 811 C CA . LEU A 1 98 ? -7.940 -2.797 25.453 1.00 58.69 98 LEU A CA 1
ATOM 812 C C . LEU A 1 98 ? -7.295 -3.973 24.688 1.00 58.69 98 LEU A C 1
ATOM 814 O O . LEU A 1 98 ? -7.174 -5.062 25.237 1.00 58.69 98 LEU A O 1
ATOM 818 N N . LEU A 1 99 ? -6.874 -3.788 23.428 1.00 63.53 99 LEU A N 1
ATOM 819 C CA . LEU A 1 99 ? -6.380 -4.874 22.555 1.00 63.53 99 LEU A CA 1
ATOM 820 C C . LEU A 1 99 ? -4.947 -4.632 22.041 1.00 63.53 99 LEU A C 1
ATOM 822 O O . LEU A 1 99 ? -4.595 -5.098 20.957 1.00 63.53 99 LEU A O 1
ATOM 826 N N . ARG A 1 100 ? -4.108 -3.924 22.815 1.00 68.12 100 ARG A N 1
ATOM 827 C CA . ARG A 1 100 ? -2.774 -3.423 22.404 1.00 68.12 100 ARG A CA 1
ATOM 828 C C . ARG A 1 100 ? -1.911 -4.444 21.650 1.00 68.12 100 ARG A C 1
ATOM 830 O O . ARG A 1 100 ? -1.404 -4.121 20.581 1.00 68.12 100 ARG A O 1
ATOM 837 N N . TRP A 1 101 ? -1.799 -5.678 22.145 1.00 69.06 101 TRP A N 1
ATOM 838 C CA . TRP A 1 101 ? -0.976 -6.722 21.515 1.00 69.06 101 TRP A CA 1
ATOM 839 C C . TRP A 1 101 ? -1.442 -7.101 20.104 1.00 69.06 101 TRP A C 1
ATOM 841 O O . TRP A 1 101 ? -0.629 -7.191 19.190 1.00 69.06 101 TRP A O 1
ATOM 851 N N . LYS A 1 102 ? -2.756 -7.248 19.892 1.00 73.62 102 LYS A N 1
ATOM 852 C CA . LYS A 1 102 ? -3.324 -7.567 18.569 1.00 73.62 102 LYS A CA 1
ATOM 853 C C . LYS A 1 102 ? -3.130 -6.413 17.581 1.00 73.62 102 LYS A C 1
ATOM 855 O O . LYS A 1 102 ? -2.937 -6.650 16.392 1.00 73.62 102 LYS A O 1
ATOM 860 N N . MET A 1 103 ? -3.123 -5.173 18.071 1.00 73.38 103 MET A N 1
ATOM 861 C CA . MET A 1 103 ? -2.909 -3.986 17.236 1.00 73.38 103 MET A CA 1
ATOM 862 C C . MET A 1 103 ? -1.456 -3.854 16.778 1.00 73.38 103 MET A C 1
ATOM 864 O O . MET A 1 103 ? -1.218 -3.470 15.635 1.00 73.38 103 MET A O 1
ATOM 868 N N . ILE A 1 104 ? -0.496 -4.209 17.640 1.00 74.31 104 ILE A N 1
ATOM 869 C CA . ILE A 1 104 ? 0.926 -4.259 17.273 1.00 74.31 104 ILE A CA 1
ATOM 870 C C . ILE A 1 104 ? 1.120 -5.225 16.104 1.00 74.31 104 ILE A C 1
ATOM 872 O O . ILE A 1 104 ? 1.764 -4.854 15.128 1.00 74.31 104 ILE A O 1
ATOM 876 N N . VAL A 1 105 ? 0.487 -6.404 16.149 1.00 82.56 105 VAL A N 1
ATOM 877 C CA . VAL A 1 105 ? 0.549 -7.392 15.059 1.00 82.56 105 VAL A CA 1
ATOM 878 C C . VAL A 1 105 ? -0.005 -6.816 13.753 1.00 82.56 105 VAL A C 1
ATOM 880 O O . VAL A 1 105 ? 0.654 -6.915 12.726 1.00 82.56 105 VAL A O 1
ATOM 883 N N . ILE A 1 106 ? -1.167 -6.153 13.781 1.00 83.75 106 ILE A N 1
ATOM 884 C CA . ILE A 1 106 ? -1.774 -5.554 12.577 1.00 83.75 106 ILE A CA 1
ATOM 885 C C . ILE A 1 106 ? -0.881 -4.463 11.974 1.00 83.75 106 ILE A C 1
ATOM 887 O O . ILE A 1 106 ? -0.672 -4.443 10.761 1.00 83.75 106 ILE A O 1
ATOM 891 N N . SER A 1 107 ? -0.332 -3.570 12.804 1.00 81.62 107 SER A N 1
ATOM 892 C CA . SER A 1 107 ? 0.621 -2.558 12.334 1.00 81.62 107 SER A CA 1
ATOM 893 C C . SER A 1 107 ? 1.875 -3.198 11.742 1.00 81.62 107 SER A C 1
ATOM 895 O O . SER A 1 107 ? 2.347 -2.749 10.699 1.00 81.62 107 SER A O 1
ATOM 897 N N . PHE A 1 108 ? 2.383 -4.274 12.351 1.00 84.06 108 PHE A N 1
ATOM 898 C CA . PHE A 1 108 ? 3.521 -5.020 11.817 1.00 84.06 108 PHE A CA 1
ATOM 899 C C . PHE A 1 108 ? 3.192 -5.681 10.474 1.00 84.06 108 PHE A C 1
ATOM 901 O O . PHE A 1 108 ? 4.014 -5.634 9.568 1.00 84.06 108 PHE A O 1
ATOM 908 N N . CYS A 1 109 ? 1.984 -6.225 10.296 1.00 86.31 109 CYS A N 1
ATOM 909 C CA . CYS A 1 109 ? 1.541 -6.774 9.012 1.00 86.31 109 CYS A CA 1
ATOM 910 C C . CYS A 1 109 ? 1.543 -5.713 7.904 1.00 86.31 109 CYS A C 1
ATOM 912 O O . CYS A 1 109 ? 2.022 -5.984 6.805 1.00 86.31 109 CYS A O 1
ATOM 914 N N . TYR A 1 110 ? 1.047 -4.502 8.180 1.00 86.06 110 TYR A N 1
ATOM 915 C CA . TYR A 1 110 ? 1.084 -3.414 7.199 1.00 86.06 110 TYR A CA 1
ATOM 916 C C . TYR A 1 110 ? 2.509 -2.927 6.918 1.00 86.06 110 TYR A C 1
ATOM 918 O O . TYR A 1 110 ? 2.834 -2.646 5.766 1.00 86.06 110 TYR A O 1
ATOM 926 N N . LEU A 1 111 ? 3.377 -2.881 7.934 1.00 86.69 111 LEU A N 1
ATOM 927 C CA . LEU A 1 111 ? 4.788 -2.534 7.759 1.00 86.69 111 LEU A CA 1
ATOM 928 C C . LEU A 1 111 ? 5.531 -3.580 6.917 1.00 86.69 111 LEU A C 1
ATOM 930 O O . LEU A 1 111 ? 6.234 -3.213 5.982 1.00 86.69 111 LEU A O 1
ATOM 934 N N . ILE A 1 112 ? 5.337 -4.871 7.200 1.00 87.06 112 ILE A N 1
ATOM 935 C CA . ILE A 1 112 ? 5.893 -5.967 6.395 1.00 87.06 112 ILE A CA 1
ATOM 936 C C . ILE A 1 112 ? 5.365 -5.878 4.964 1.00 87.06 112 ILE A C 1
ATOM 938 O O . ILE A 1 112 ? 6.151 -5.988 4.034 1.00 87.06 112 ILE A O 1
ATOM 942 N N . GLY A 1 113 ? 4.066 -5.624 4.774 1.00 85.62 113 GLY A N 1
ATOM 943 C CA . GLY A 1 113 ? 3.481 -5.431 3.447 1.00 85.62 113 GLY A CA 1
ATOM 944 C C . GLY A 1 113 ? 4.127 -4.275 2.679 1.00 85.62 113 GLY A C 1
ATOM 945 O O . GLY A 1 113 ? 4.464 -4.435 1.510 1.00 85.62 113 GLY A O 1
ATOM 946 N N . LEU A 1 114 ? 4.359 -3.138 3.345 1.00 87.31 114 LEU A N 1
ATOM 947 C CA . LEU A 1 114 ? 5.068 -1.985 2.781 1.00 87.31 114 LEU A CA 1
ATOM 948 C C . LEU A 1 114 ? 6.508 -2.347 2.386 1.00 87.31 114 LEU A C 1
ATOM 950 O O . LEU A 1 114 ? 6.910 -2.076 1.259 1.00 87.31 114 LEU A O 1
ATOM 954 N N . VAL A 1 115 ? 7.276 -2.963 3.290 1.00 87.88 115 VAL A N 1
ATOM 955 C CA . VAL A 1 115 ? 8.681 -3.339 3.046 1.00 87.88 115 VAL A CA 1
ATOM 956 C C . VAL A 1 115 ? 8.785 -4.379 1.935 1.00 87.88 115 VAL A C 1
ATOM 958 O O . VAL A 1 115 ? 9.615 -4.250 1.041 1.00 87.88 115 VAL A O 1
ATOM 961 N N . PHE A 1 116 ? 7.918 -5.386 1.957 1.00 87.56 116 PHE A N 1
ATOM 962 C CA . PHE A 1 116 ? 7.855 -6.405 0.920 1.00 87.56 116 PHE A 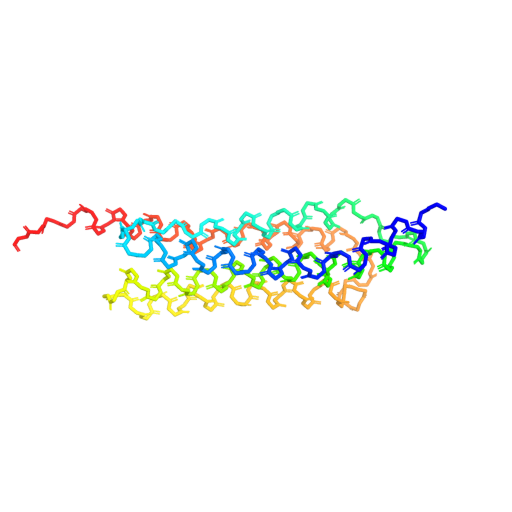CA 1
ATOM 963 C C . PHE A 1 116 ? 7.569 -5.774 -0.443 1.00 87.56 116 PHE A C 1
ATOM 965 O O . PHE A 1 116 ? 8.257 -6.069 -1.415 1.00 87.56 116 PHE A O 1
ATOM 972 N N . HIS A 1 117 ? 6.595 -4.868 -0.517 1.00 87.06 117 HIS A N 1
ATOM 973 C CA . HIS A 1 117 ? 6.270 -4.161 -1.752 1.00 87.06 117 HIS A CA 1
ATOM 974 C C . HIS A 1 117 ? 7.450 -3.309 -2.252 1.00 87.06 117 HIS A C 1
ATOM 976 O O . HIS A 1 117 ? 7.849 -3.432 -3.411 1.00 87.06 117 HIS A O 1
ATOM 982 N N . LEU A 1 118 ? 8.078 -2.536 -1.358 1.00 86.12 118 LEU A N 1
ATOM 983 C CA . LEU A 1 118 ? 9.283 -1.741 -1.627 1.00 86.12 118 LEU A CA 1
ATOM 984 C C . LEU A 1 118 ? 10.401 -2.583 -2.251 1.00 86.12 118 LEU A C 1
ATOM 986 O O . LEU A 1 118 ? 10.883 -2.262 -3.335 1.00 86.12 118 LEU A O 1
ATOM 990 N N . VAL A 1 119 ? 10.795 -3.667 -1.579 1.00 86.69 119 VAL A N 1
ATOM 991 C CA . VAL A 1 119 ? 11.915 -4.517 -2.003 1.00 86.69 119 VAL A CA 1
ATOM 992 C C . VAL A 1 119 ? 11.621 -5.161 -3.354 1.00 86.69 119 VAL A C 1
ATOM 994 O O . VAL A 1 119 ? 12.429 -5.044 -4.271 1.00 86.69 119 VAL A O 1
ATOM 997 N N . ASN A 1 120 ? 10.447 -5.776 -3.517 1.00 85.44 120 ASN A N 1
ATOM 998 C CA . ASN A 1 120 ? 10.100 -6.455 -4.767 1.00 85.44 120 ASN A CA 1
ATOM 999 C C . ASN A 1 120 ? 10.036 -5.501 -5.958 1.00 85.44 120 ASN A C 1
ATOM 1001 O O . ASN A 1 120 ? 10.349 -5.893 -7.079 1.00 85.44 120 ASN A O 1
ATOM 1005 N N . THR A 1 121 ? 9.622 -4.257 -5.728 1.00 83.50 121 THR A N 1
ATOM 1006 C CA . THR A 1 121 ? 9.440 -3.299 -6.816 1.00 83.50 121 THR A CA 1
ATOM 1007 C C . THR A 1 121 ? 10.739 -2.578 -7.178 1.00 83.50 121 THR A C 1
ATOM 1009 O O . THR A 1 121 ? 10.970 -2.314 -8.355 1.00 83.50 121 THR A O 1
ATOM 1012 N N . MET A 1 122 ? 11.623 -2.325 -6.205 1.00 83.50 122 MET A N 1
ATOM 1013 C CA . MET A 1 122 ? 12.953 -1.746 -6.448 1.00 83.50 122 MET A CA 1
ATOM 1014 C C . MET A 1 122 ? 13.926 -2.750 -7.073 1.00 83.50 122 MET A C 1
ATOM 1016 O O . MET A 1 122 ? 14.639 -2.409 -8.011 1.00 83.50 122 MET A O 1
ATOM 1020 N N . TYR A 1 123 ? 13.929 -3.992 -6.585 1.00 82.44 123 TYR A N 1
ATOM 1021 C CA . TYR A 1 123 ? 14.868 -5.042 -6.999 1.00 82.44 123 TYR A CA 1
ATOM 1022 C C . TYR A 1 123 ? 14.235 -6.043 -7.967 1.00 82.44 123 TYR A C 1
ATOM 1024 O O . TYR A 1 123 ? 14.630 -7.204 -8.036 1.00 82.44 123 TYR A O 1
ATOM 1032 N N . TRP A 1 124 ? 13.227 -5.610 -8.725 1.00 79.56 124 TRP A N 1
ATOM 1033 C CA . TRP A 1 124 ? 12.420 -6.516 -9.539 1.00 79.56 124 TRP A CA 1
ATOM 1034 C C . TRP A 1 124 ? 13.264 -7.325 -10.545 1.00 79.56 124 TRP A C 1
ATOM 1036 O O . TRP A 1 124 ? 13.055 -8.527 -10.683 1.00 79.56 124 TRP A O 1
ATOM 1046 N N . ASN A 1 125 ? 14.242 -6.690 -11.203 1.00 80.62 125 ASN A N 1
ATOM 1047 C CA . ASN A 1 125 ? 15.113 -7.360 -12.175 1.00 80.62 125 ASN A CA 1
ATOM 1048 C C . ASN A 1 125 ? 15.959 -8.456 -11.515 1.00 80.62 125 ASN A C 1
ATOM 1050 O O . ASN A 1 125 ? 16.138 -9.523 -12.093 1.00 80.62 125 ASN A O 1
ATOM 1054 N N . GLU A 1 126 ? 16.451 -8.203 -10.303 1.00 84.94 126 GLU A N 1
ATOM 1055 C CA . GLU A 1 126 ? 17.295 -9.136 -9.554 1.00 84.94 126 GLU A CA 1
ATOM 1056 C C . GLU A 1 126 ? 16.478 -10.306 -8.993 1.00 84.94 126 GLU A C 1
ATOM 1058 O O . GLU A 1 126 ? 16.925 -11.450 -9.027 1.00 84.94 126 GLU A O 1
ATOM 1063 N N . ILE A 1 127 ? 15.260 -10.031 -8.514 1.00 82.56 127 ILE A N 1
ATOM 1064 C CA . ILE A 1 127 ? 14.398 -11.022 -7.855 1.00 82.56 127 ILE A CA 1
ATOM 1065 C C . ILE A 1 127 ? 13.643 -11.885 -8.874 1.00 82.56 127 ILE A C 1
ATOM 1067 O O . ILE A 1 127 ? 13.494 -13.089 -8.674 1.00 82.56 127 ILE A O 1
ATOM 1071 N N . PHE A 1 128 ? 13.154 -11.285 -9.961 1.00 83.25 128 PHE A N 1
ATOM 1072 C CA . PHE A 1 128 ? 12.255 -11.946 -10.912 1.00 83.25 128 PHE A CA 1
ATOM 1073 C C . PHE A 1 128 ? 12.887 -12.211 -12.278 1.00 83.25 128 PHE A C 1
ATOM 1075 O O . PHE A 1 128 ? 12.213 -12.770 -13.138 1.00 83.25 128 PHE A O 1
ATOM 1082 N N . GLN A 1 129 ? 14.151 -11.828 -12.497 1.00 81.50 129 GLN A N 1
ATOM 1083 C CA . GLN A 1 129 ? 14.903 -12.103 -13.733 1.00 81.50 129 GLN A CA 1
ATOM 1084 C C . GLN A 1 129 ? 14.178 -11.654 -15.018 1.00 81.50 129 GLN A C 1
ATOM 1086 O O . GLN A 1 129 ? 14.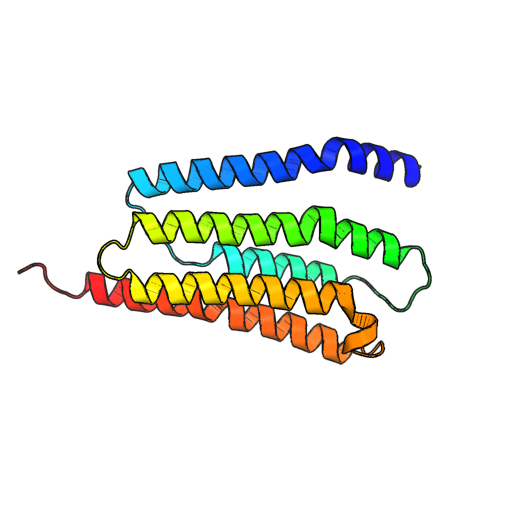322 -12.263 -16.074 1.00 81.50 129 GLN A O 1
ATOM 1091 N N . GLY A 1 130 ? 13.358 -10.601 -14.938 1.00 74.81 130 GLY A N 1
ATOM 1092 C CA . GLY A 1 130 ? 12.566 -10.114 -16.072 1.00 74.81 130 GLY A CA 1
ATOM 1093 C C . GLY A 1 130 ? 11.244 -10.859 -16.320 1.00 74.81 130 GLY A C 1
ATOM 1094 O O . GLY A 1 130 ? 10.526 -10.528 -17.263 1.00 74.81 130 GLY A O 1
ATOM 1095 N N . HIS A 1 131 ? 10.854 -11.822 -15.477 1.00 84.62 131 HIS A N 1
ATOM 1096 C CA . HIS A 1 131 ? 9.571 -12.525 -15.595 1.00 84.62 131 HIS A CA 1
ATOM 1097 C C . HIS A 1 131 ? 8.386 -11.686 -15.085 1.00 84.62 131 HIS A C 1
ATOM 1099 O O . HIS A 1 131 ? 7.943 -11.816 -13.939 1.00 84.62 131 HIS A O 1
ATOM 1105 N N . GLN A 1 132 ? 7.817 -10.858 -15.969 1.00 82.00 132 GLN A N 1
ATOM 1106 C CA . GLN A 1 132 ? 6.731 -9.913 -15.649 1.00 82.00 132 GLN A CA 1
ATOM 1107 C C . GLN A 1 132 ? 5.485 -10.611 -15.080 1.00 82.00 132 GLN A C 1
ATOM 1109 O O . GLN A 1 132 ? 4.808 -10.079 -14.203 1.00 82.00 132 GLN A O 1
ATOM 1114 N N . THR A 1 133 ? 5.193 -11.834 -15.529 1.00 85.81 133 THR A N 1
ATOM 1115 C CA . THR A 1 133 ? 4.056 -12.636 -15.052 1.00 85.81 133 THR A CA 1
ATOM 1116 C C . THR A 1 133 ? 4.170 -12.996 -13.573 1.00 85.81 133 THR A C 1
ATOM 1118 O O . THR A 1 133 ? 3.192 -12.868 -12.837 1.00 85.81 133 THR A O 1
ATOM 1121 N N . VAL A 1 134 ? 5.361 -13.398 -13.120 1.00 86.94 134 VAL A N 1
ATOM 1122 C CA . VAL A 1 134 ? 5.625 -13.759 -11.718 1.00 86.94 134 VAL A CA 1
ATOM 1123 C C . VAL A 1 134 ? 5.493 -12.529 -10.829 1.00 86.94 134 VAL A C 1
ATOM 1125 O O . VAL A 1 134 ? 4.832 -12.571 -9.791 1.00 86.94 134 VAL A O 1
ATOM 1128 N N . PHE A 1 135 ? 6.051 -11.406 -11.273 1.00 85.50 135 PHE A N 1
ATOM 1129 C CA . PHE A 1 135 ? 5.940 -10.139 -10.565 1.00 85.50 135 PHE A CA 1
ATOM 1130 C C . PHE A 1 135 ? 4.485 -9.653 -10.462 1.00 85.50 135 PHE A C 1
ATOM 1132 O O . PHE A 1 135 ? 4.032 -9.287 -9.377 1.00 85.50 135 PHE A O 1
ATOM 1139 N N . ASN A 1 136 ? 3.712 -9.723 -11.550 1.00 88.25 136 ASN A N 1
ATOM 1140 C CA . ASN A 1 136 ? 2.296 -9.346 -11.548 1.00 88.25 136 ASN A CA 1
ATOM 1141 C C . ASN A 1 136 ? 1.458 -10.243 -10.626 1.00 88.25 136 ASN A C 1
ATOM 1143 O O . ASN A 1 136 ? 0.620 -9.741 -9.876 1.00 88.25 136 ASN A O 1
ATOM 1147 N N . ALA A 1 137 ? 1.706 -11.557 -10.627 1.00 89.62 137 ALA A N 1
ATOM 1148 C CA . ALA A 1 137 ? 1.048 -12.482 -9.706 1.00 89.62 137 ALA A CA 1
ATOM 1149 C C . ALA A 1 137 ? 1.334 -12.117 -8.240 1.00 89.62 137 ALA A C 1
ATOM 1151 O O . ALA A 1 137 ? 0.434 -12.132 -7.398 1.00 89.62 137 ALA A O 1
ATOM 1152 N N . LEU A 1 138 ? 2.571 -11.716 -7.944 1.00 89.81 138 LEU A N 1
ATOM 1153 C CA . LEU A 1 138 ? 2.993 -11.293 -6.613 1.00 89.81 138 LEU A CA 1
ATOM 1154 C C . LEU A 1 138 ? 2.358 -9.955 -6.200 1.00 89.81 138 LEU A C 1
ATOM 1156 O O . LEU A 1 138 ? 1.903 -9.819 -5.063 1.00 89.81 138 LEU A O 1
ATOM 1160 N N . LEU A 1 139 ? 2.226 -8.991 -7.118 1.00 89.00 139 LEU A N 1
ATOM 1161 C CA . LEU A 1 139 ? 1.468 -7.759 -6.873 1.00 89.00 139 LEU A CA 1
ATOM 1162 C C . LEU A 1 139 ? -0.002 -8.049 -6.551 1.00 89.00 139 LEU A C 1
ATOM 1164 O O . LEU A 1 139 ? -0.533 -7.542 -5.564 1.00 89.00 139 LEU A O 1
ATOM 1168 N N . ILE A 1 140 ? -0.660 -8.912 -7.322 1.00 89.50 140 ILE A N 1
ATOM 1169 C CA . ILE A 1 140 ? -2.044 -9.314 -7.032 1.00 89.50 140 ILE A CA 1
ATOM 1170 C C . ILE A 1 140 ? -2.120 -9.978 -5.649 1.00 89.50 140 ILE A C 1
ATOM 1172 O O . ILE A 1 140 ? -2.961 -9.602 -4.829 1.00 89.50 140 ILE A O 1
ATOM 1176 N N . GLY A 1 141 ? -1.196 -10.894 -5.346 1.00 89.38 141 GLY A N 1
ATOM 1177 C CA . GLY A 1 141 ? -1.108 -11.568 -4.051 1.00 89.38 141 GLY A CA 1
ATOM 1178 C C . GLY A 1 141 ? -0.952 -10.598 -2.877 1.00 89.38 141 GLY A C 1
ATOM 1179 O O . GLY A 1 141 ? -1.700 -10.689 -1.904 1.00 89.38 141 GLY A O 1
ATOM 1180 N N . THR A 1 142 ? -0.047 -9.619 -2.975 1.00 88.88 142 THR A N 1
ATOM 1181 C CA . THR A 1 142 ? 0.132 -8.593 -1.927 1.00 88.88 142 THR A CA 1
ATOM 1182 C C . THR A 1 142 ? -1.120 -7.753 -1.724 1.00 88.88 142 THR A C 1
ATOM 1184 O O . THR A 1 142 ? -1.485 -7.470 -0.582 1.00 88.88 142 THR A O 1
ATOM 1187 N N . SER A 1 143 ? -1.821 -7.419 -2.810 1.00 88.69 143 SER A N 1
ATOM 1188 C CA . SER A 1 143 ? -3.101 -6.717 -2.760 1.00 88.69 143 SER A CA 1
ATOM 1189 C C . SER A 1 143 ? -4.122 -7.510 -1.952 1.00 88.69 143 SER A C 1
ATOM 1191 O O . SER A 1 143 ? -4.683 -6.985 -0.996 1.00 88.69 143 SER A O 1
ATOM 1193 N N . VAL A 1 144 ? -4.314 -8.793 -2.266 1.00 90.06 144 VAL A N 1
ATOM 1194 C CA . VAL A 1 144 ? -5.282 -9.662 -1.577 1.00 90.06 144 VAL A CA 1
ATOM 1195 C C . VAL A 1 144 ? -4.911 -9.848 -0.104 1.00 90.06 144 VAL A C 1
ATOM 1197 O O . VAL A 1 144 ? -5.747 -9.648 0.779 1.00 90.06 144 VAL A O 1
ATOM 1200 N N . ILE A 1 145 ? -3.646 -10.164 0.183 1.00 89.81 145 ILE A N 1
ATOM 1201 C CA . ILE A 1 145 ? -3.147 -10.384 1.549 1.00 89.81 145 ILE A CA 1
ATOM 1202 C C . ILE A 1 145 ? -3.302 -9.117 2.402 1.00 89.81 145 ILE A C 1
ATOM 1204 O O . ILE A 1 145 ? -3.642 -9.207 3.583 1.00 89.81 145 ILE A O 1
ATOM 1208 N N . SER A 1 146 ? -3.137 -7.928 1.814 1.00 89.31 146 SER A N 1
ATOM 1209 C CA . SER A 1 146 ? -3.278 -6.655 2.532 1.00 89.31 146 SER A CA 1
ATOM 1210 C C . SER A 1 146 ? -4.688 -6.391 3.084 1.00 89.31 146 SER A C 1
ATOM 1212 O O . SER A 1 146 ? -4.838 -5.585 4.005 1.00 89.31 146 SER A O 1
ATOM 1214 N N . PHE A 1 147 ? -5.722 -7.084 2.584 1.00 89.31 147 PHE A N 1
ATOM 1215 C CA . PHE A 1 147 ? -7.080 -7.004 3.130 1.00 89.31 147 PHE A CA 1
ATOM 1216 C C . PHE A 1 147 ? -7.275 -7.851 4.394 1.00 89.31 147 PHE A C 1
ATOM 1218 O O . PHE A 1 147 ? -8.186 -7.555 5.171 1.00 89.31 147 PHE A O 1
ATOM 1225 N N . LEU A 1 148 ? -6.429 -8.856 4.660 1.00 89.56 148 LEU A N 1
ATOM 1226 C CA . LEU A 1 148 ? -6.586 -9.751 5.817 1.00 89.56 148 LEU A CA 1
ATOM 1227 C C . LEU A 1 148 ? -6.677 -9.004 7.159 1.00 89.56 148 LEU A C 1
ATOM 1229 O O . LEU A 1 148 ? -7.606 -9.287 7.922 1.00 89.56 148 LEU A O 1
ATOM 1233 N N . PRO A 1 149 ? -5.817 -8.009 7.465 1.00 86.19 149 PRO A N 1
ATOM 1234 C CA . PRO A 1 149 ? -5.926 -7.287 8.728 1.00 86.19 149 PRO A CA 1
ATOM 1235 C C . PRO A 1 149 ? -7.199 -6.428 8.809 1.00 86.19 149 PRO A C 1
ATOM 1237 O O . PRO A 1 149 ? -7.740 -6.226 9.895 1.00 86.19 149 PRO A O 1
ATOM 1240 N N . SER A 1 150 ? -7.729 -5.965 7.671 1.00 87.19 150 SER A N 1
ATOM 1241 C CA . SER A 1 150 ? -9.005 -5.234 7.612 1.00 87.19 150 SER A CA 1
ATOM 1242 C C . SER A 1 150 ? -10.202 -6.146 7.880 1.00 87.19 150 SER A C 1
ATOM 1244 O O . SER A 1 150 ? -11.082 -5.802 8.668 1.00 87.19 150 SER A O 1
ATOM 1246 N N . ILE A 1 151 ? -10.208 -7.341 7.281 1.00 87.44 151 ILE A N 1
ATOM 1247 C CA . ILE A 1 151 ? -11.226 -8.372 7.525 1.00 87.44 151 ILE A CA 1
ATOM 1248 C C . ILE A 1 151 ? -11.210 -8.782 9.002 1.00 87.44 151 ILE A C 1
ATOM 1250 O O . ILE A 1 151 ? -12.259 -8.868 9.643 1.00 87.44 151 ILE A O 1
ATOM 1254 N N . TYR A 1 152 ? -10.019 -8.962 9.576 1.00 85.19 152 TYR A N 1
ATOM 1255 C CA . TYR A 1 152 ? -9.862 -9.246 10.998 1.00 85.19 152 TYR A CA 1
ATOM 1256 C C . TYR A 1 152 ? -10.472 -8.145 11.880 1.00 85.19 152 TYR A C 1
ATOM 1258 O O . TYR A 1 152 ? -11.262 -8.443 12.778 1.00 85.19 152 TYR A O 1
ATOM 1266 N N . LEU A 1 153 ? -10.159 -6.871 11.603 1.00 82.00 153 LEU A N 1
ATOM 1267 C CA . LEU A 1 153 ? -10.716 -5.730 12.339 1.00 82.00 153 LEU A CA 1
ATOM 1268 C C . LEU A 1 153 ? -12.245 -5.685 12.270 1.00 82.00 153 LEU A C 1
ATOM 1270 O O . LEU A 1 153 ? -12.887 -5.414 13.284 1.00 82.00 153 LEU A O 1
ATOM 1274 N N . PHE A 1 154 ? -12.824 -5.997 11.109 1.00 84.12 154 PHE A N 1
ATOM 1275 C CA . PHE A 1 154 ? -14.273 -6.050 10.927 1.00 84.12 154 PHE A CA 1
ATOM 1276 C C . PHE A 1 154 ? -14.937 -7.093 11.841 1.00 84.12 154 PHE A C 1
ATOM 1278 O O . PHE A 1 154 ? -15.911 -6.785 12.532 1.00 84.12 154 PHE A O 1
ATOM 1285 N N . PHE A 1 155 ? -14.390 -8.312 11.908 1.00 82.88 155 PHE A N 1
ATOM 1286 C CA . PHE A 1 155 ? -14.926 -9.355 12.788 1.00 82.88 155 PHE A CA 1
ATOM 1287 C C . PHE A 1 155 ? -14.731 -9.038 14.272 1.00 82.88 155 PHE A C 1
ATOM 1289 O O . PHE A 1 155 ? -15.642 -9.264 15.069 1.00 82.88 155 PHE A O 1
ATOM 1296 N N . VAL A 1 156 ? -13.571 -8.497 14.656 1.00 79.81 156 VAL A N 1
ATOM 1297 C CA . VAL A 1 156 ? -13.309 -8.099 16.049 1.00 79.81 156 VAL A CA 1
ATOM 1298 C C . VAL A 1 156 ? -14.277 -7.003 16.491 1.00 79.81 156 VAL A C 1
ATOM 1300 O O . VAL A 1 156 ? -14.840 -7.101 17.577 1.00 79.81 156 VAL A O 1
ATOM 1303 N N . GLN A 1 157 ? -14.531 -6.005 15.642 1.00 75.44 157 GLN A N 1
ATOM 1304 C CA . GLN A 1 157 ? -15.503 -4.942 15.916 1.00 75.44 157 GLN A CA 1
ATOM 1305 C C . GLN A 1 157 ? -16.915 -5.480 16.130 1.00 75.44 157 GLN A C 1
ATOM 1307 O O . GLN A 1 157 ? -17.553 -5.128 17.118 1.00 75.44 157 GLN A O 1
ATOM 1312 N N . ARG A 1 158 ? -17.373 -6.391 15.262 1.00 77.81 158 ARG A N 1
ATOM 1313 C CA . ARG A 1 158 ? -18.680 -7.037 15.438 1.00 77.81 158 ARG A CA 1
ATOM 1314 C C . ARG A 1 158 ? -18.788 -7.813 16.747 1.00 77.81 158 ARG A C 1
ATOM 1316 O O . ARG A 1 158 ? -19.829 -7.753 17.385 1.00 77.81 158 ARG A O 1
ATOM 1323 N N . LYS A 1 159 ? -17.734 -8.528 17.156 1.00 73.00 159 LYS A N 1
ATOM 1324 C CA . LYS A 1 159 ? -17.744 -9.275 18.423 1.00 73.00 159 LYS A CA 1
ATOM 1325 C C . LYS A 1 159 ? -17.806 -8.353 19.638 1.00 73.00 159 LYS A C 1
ATOM 1327 O O . LYS A 1 159 ? -18.529 -8.662 20.573 1.00 73.00 159 LYS A O 1
ATOM 1332 N N . VAL A 1 160 ? -17.088 -7.228 19.617 1.00 66.88 160 VAL A N 1
ATOM 1333 C CA . VAL A 1 160 ? -17.137 -6.230 20.702 1.00 66.88 160 VAL A CA 1
ATOM 1334 C C . VAL A 1 160 ? -18.535 -5.613 20.832 1.00 66.88 160 VAL A C 1
ATOM 1336 O O . VAL A 1 160 ? -18.986 -5.389 21.946 1.00 66.88 160 VAL A O 1
ATOM 1339 N N . GLU A 1 161 ? -19.251 -5.402 19.724 1.00 59.50 161 GLU A N 1
ATOM 1340 C CA . GLU A 1 161 ? -20.638 -4.895 19.732 1.00 59.50 161 GLU A CA 1
ATOM 1341 C C . GLU A 1 161 ? -21.672 -5.896 20.271 1.00 59.50 161 GLU A C 1
ATOM 1343 O O . GLU A 1 161 ? -22.761 -5.488 20.661 1.00 59.50 161 GLU A O 1
ATOM 1348 N N . GLN A 1 162 ? -21.353 -7.192 20.296 1.00 56.09 162 GLN A N 1
ATOM 1349 C CA . GLN A 1 162 ? -22.259 -8.247 20.761 1.00 56.09 162 GLN A CA 1
ATOM 1350 C C . GLN A 1 162 ? -22.078 -8.614 22.239 1.00 56.09 162 GLN A C 1
ATOM 1352 O O . GLN A 1 162 ? -22.868 -9.400 22.756 1.00 56.09 162 GLN A O 1
ATOM 1357 N N . VAL A 1 163 ? -21.064 -8.077 22.925 1.00 51.66 163 VAL A N 1
ATOM 1358 C CA . VAL A 1 163 ? -20.915 -8.268 24.373 1.00 51.66 163 VAL A CA 1
ATOM 1359 C C . VAL A 1 163 ? -21.841 -7.267 25.070 1.00 51.66 163 VAL A C 1
ATOM 1361 O O . VAL A 1 163 ? -21.599 -6.063 24.954 1.00 51.66 163 VAL A O 1
ATOM 1364 N N . PRO A 1 164 ? -22.906 -7.714 25.764 1.00 42.34 164 PRO A N 1
ATOM 1365 C CA . PRO A 1 164 ? -23.757 -6.804 26.510 1.00 42.34 164 PRO A CA 1
ATOM 1366 C C . PRO A 1 164 ? -22.914 -6.154 27.605 1.00 42.34 164 PRO A C 1
ATOM 1368 O O . PRO A 1 164 ? -22.196 -6.834 28.338 1.00 42.34 164 PRO A O 1
ATOM 1371 N N . THR A 1 165 ? -22.980 -4.830 27.697 1.00 47.91 165 THR A N 1
ATOM 1372 C CA . THR A 1 165 ? -22.485 -4.094 28.858 1.00 47.91 165 THR A CA 1
ATOM 1373 C C . THR A 1 165 ? -23.365 -4.470 30.045 1.00 47.91 165 THR A C 1
ATOM 1375 O O . THR A 1 165 ? -24.452 -3.912 30.200 1.00 47.91 165 THR A O 1
ATOM 1378 N N . SER A 1 166 ? -22.936 -5.484 30.797 1.00 38.12 166 SER A N 1
ATOM 1379 C CA . SER A 1 166 ? -23.443 -5.814 32.130 1.00 38.12 166 SER A CA 1
ATOM 1380 C C . SER A 1 166 ? -22.898 -4.834 33.156 1.00 38.12 166 SER A C 1
ATOM 1382 O O . SER A 1 166 ? -21.657 -4.643 33.125 1.00 38.12 166 SER A O 1
#

Foldseek 3Di:
DVVVVVVVCVVCQVVVLVVLLVVLLVVLVVVLVVLHADLLVQLLVLLLVVLVVVLPQDPPDPDPSVVVLVCCCVRPNLSSLVSSLVSLLSNLVRNCPPPVVLSVVLSVQSVCLSVVVVCCSVCVCVPPVSPSVVSSVVSVVSSVSSCVSSVVSVVVVVVVVPDDPD

Secondary structure (DSSP, 8-state):
-HHHHHHHHHHHHHHHHHHHHHHHHHHHHHHHHTT----STHHHHHHHHHHHHHHTS--SS-SHHHHHHHHHIIIIIHHHHHHHHHHHHHHHHHH-TT-HHHHHHHHHHHHHHHHHHHHHHHSHHHHHTT-HHHHHHHHHHHHHHHTHHHHHHHHHHHHHHTS---

pLDDT: mean 76.74, std 11.92, range [38.12, 90.06]

Radius of gyration: 18.46 Å; chains: 1; bounding box: 41×35×56 Å